Protein 4FU6 (pdb70)

Foldseek 3Di:
DPPVQQFPVSFDFLFWWFFDDPPDARFTKTFHDDDDDCDPDQWTWIATAQVRDIDTHHRVGIGGCPVCCVPRVDDDPPHRRVRRSVCVVPPSPDD

CATH classification: 2.30.30.140

Nearest PDB structures (foldseek):
  4fu6-assembly1_A  TM=1.011E+00  e=2.031E-19  Homo sapiens
  7hh4-assembly3_C  TM=9.723E-01  e=1.895E-14  Homo sapiens
  3qj6-assembly1_A  TM=9.585E-01  e=3.277E-14  Homo sapiens
  7hg0-assembly3_C  TM=9.723E-01  e=7.685E-14  Homo sapiens
  7hh6-assembly3_C  TM=9.713E-01  e=8.167E-14  Homo sapiens

GO terms:
  GO:0005515 protein binding (F, IPI)
  GO:0034399 nuclear periphery (C, IDA)
  GO:0000792 heterochromatin (C, IDA)
  GO:0005634 nucleus (C, IDA)
  GO:0005654 nucleoplasm (C, IDA)
  GO:0003682 chromatin binding (F, IDA)
  GO:0003713 transcription coactivator activity (F, IDA)
  GO:0045944 positive regulation of transcription by RNA polymerase II (P, IDA)
  GO:0140297 DNA-binding transcription factor binding (F, IDA)
  GO:0005654 nucleoplasm (C, TAS)
  GO:0005829 cytosol (C, TAS)
  GO:0000395 mRNA 5'-splice site recognition (P, IDA)
  GO:0003723 RNA binding (F, HDA)

Secondary structure (P-SEA, 3-state):
ccccccccccccccbbbbbbcccccbbbbbbbccccccccccbbbbbbcccccccccccccccccccccccccccccccaaaaaaaaaccccccc

Structure (mmCIF, N/CA/C/O backbone):
data_4FU6
#
_entry.id   4FU6
#
_cell.length_a   45.960
_cell.length_b   45.960
_cell.length_c   156.240
_cell.angle_alpha   90.000
_cell.angle_beta   90.000
_cell.angle_gamma   90.000
#
_symmetry.space_group_name_H-M   'P 43 21 2'
#
loop_
_entity.id
_entity.type
_entity.pdbx_description
1 polymer 'PC4 and SFRS1-interacting protein'
2 non-polymer 'SULFATE ION'
3 non-polymer GLYCEROL
4 non-polymer 'UNKNOWN ATOM OR ION'
5 water water
#
loop_
_atom_site.group_PDB
_atom_site.id
_atom_site.type_symbol
_atom_site.label_atom_id
_atom_site.label_alt_id
_atom_site.label_comp_id
_atom_site.label_asym_id
_atom_site.label_entity_id
_atom_site.label_seq_id
_atom_site.pdbx_PDB_ins_code
_atom_site.Cartn_x
_atom_site.Cartn_y
_atom_site.Cartn_z
_atom_site.occupancy
_atom_site.B_iso_or_equiv
_atom_site.auth_seq_id
_atom_site.auth_comp_id
_atom_site.auth_asym_id
_atom_site.auth_atom_id
_atom_site.pdbx_PDB_model_num
ATOM 1 N N . ASN A 1 13 ? 10.700 15.329 53.626 1.00 40.48 -5 ASN A N 1
ATOM 2 C CA . ASN A 1 13 ? 12.085 15.645 53.140 1.00 41.12 -5 ASN A CA 1
ATOM 3 C C . ASN A 1 13 ? 12.591 16.934 53.723 1.00 44.04 -5 ASN A C 1
ATOM 4 O O . ASN A 1 13 ? 11.823 17.708 54.302 1.00 42.89 -5 ASN A O 1
ATOM 9 N N . LEU A 1 14 ? 13.901 17.151 53.592 1.00 47.40 -4 LEU A N 1
ATOM 10 C CA . LEU A 1 14 ? 14.598 18.250 54.204 1.00 50.38 -4 LEU A CA 1
ATOM 11 C C . LEU A 1 14 ? 13.971 19.620 53.916 1.00 51.34 -4 LEU A C 1
ATOM 12 O O . LEU A 1 14 ? 13.750 19.980 52.764 1.00 51.36 -4 LEU A O 1
ATOM 17 N N . TYR A 1 15 ? 13.695 20.363 54.994 1.00 49.28 -3 TYR A N 1
ATOM 18 C CA . TYR A 1 15 ? 13.114 21.715 54.968 1.00 49.89 -3 TYR A CA 1
ATOM 19 C C . TYR A 1 15 ? 11.634 21.802 54.512 1.00 49.66 -3 TYR A C 1
ATOM 20 O O . TYR A 1 15 ? 10.812 22.388 55.213 1.00 50.39 -3 TYR A O 1
ATOM 29 N N . PHE A 1 16 ? 11.312 21.257 53.334 1.00 49.41 -2 PHE A N 1
ATOM 30 C CA . PHE A 1 16 ? 9.929 21.230 52.809 1.00 50.77 -2 PHE A CA 1
ATOM 31 C C . PHE A 1 16 ? 8.958 20.549 53.772 1.00 48.31 -2 PHE A C 1
ATOM 32 O O . PHE A 1 16 ? 7.972 21.146 54.162 1.00 51.46 -2 PHE A O 1
ATOM 40 N N . GLN A 1 17 ? 9.297 19.337 54.184 1.00 46.47 -1 GLN A N 1
ATOM 41 C CA . GLN A 1 17 ? 8.497 18.506 55.110 1.00 46.47 -1 GLN 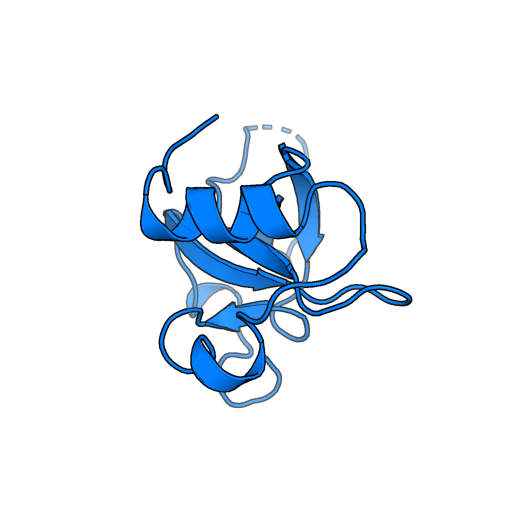A CA 1
ATOM 42 C C . GLN A 1 17 ? 9.443 17.792 56.055 1.00 42.33 -1 GLN A C 1
ATOM 43 O O . GLN A 1 17 ? 9.563 16.572 56.003 1.00 40.58 -1 GLN A O 1
ATOM 49 N N . GLY A 1 18 ? 10.134 18.557 56.880 1.00 42.42 0 GLY A N 1
ATOM 50 C CA . GLY A 1 18 ? 11.281 18.057 57.625 1.00 43.04 0 GLY A CA 1
ATOM 51 C C . GLY A 1 18 ? 11.053 17.784 59.114 1.00 42.45 0 GLY A C 1
ATOM 52 O O . GLY A 1 18 ? 12.024 17.642 59.873 1.00 40.78 0 GLY A O 1
ATOM 53 N N . MET A 1 19 ? 9.782 17.756 59.528 1.00 42.89 1 MET A N 1
ATOM 54 C CA . MET A 1 19 ? 9.396 17.442 60.909 1.00 43.81 1 MET A CA 1
ATOM 55 C C . MET A 1 19 ? 8.476 16.219 60.906 1.00 43.81 1 MET A C 1
ATOM 56 O O . MET A 1 19 ? 7.655 16.041 59.996 1.00 41.13 1 MET A O 1
ATOM 61 N N . THR A 1 20 ? 8.612 15.361 61.902 1.00 41.82 2 THR A N 1
ATOM 62 C CA . THR A 1 20 ? 7.767 14.161 61.927 1.00 42.03 2 THR A CA 1
ATOM 63 C C . THR A 1 20 ? 6.258 14.535 61.974 1.00 42.08 2 THR A C 1
ATOM 64 O O . THR A 1 20 ? 5.441 13.860 61.382 1.00 41.34 2 THR A O 1
ATOM 68 N N . ARG A 1 21 ? 5.908 15.642 62.611 1.00 45.51 3 ARG A N 1
ATOM 69 C CA . ARG A 1 21 ? 4.511 16.045 62.663 1.00 49.41 3 ARG A CA 1
ATOM 70 C C . ARG A 1 21 ? 3.953 16.597 61.316 1.00 51.06 3 ARG A C 1
ATOM 71 O O . ARG A 1 21 ? 2.770 16.930 61.245 1.00 51.49 3 ARG A O 1
ATOM 79 N N . ASP A 1 22 ? 4.792 16.667 60.275 1.00 47.86 4 ASP A N 1
ATOM 80 C CA . ASP A 1 22 ? 4.322 16.977 58.911 1.00 49.52 4 ASP A CA 1
ATOM 81 C C . ASP A 1 22 ? 3.622 15.779 58.290 1.00 50.52 4 ASP A C 1
ATOM 82 O O . ASP A 1 22 ? 3.045 15.902 57.252 1.00 51.62 4 ASP A O 1
ATOM 87 N N . PHE A 1 23 ? 3.728 14.622 58.915 1.00 48.35 5 PHE A N 1
ATOM 88 C CA . PHE A 1 23 ? 3.129 13.392 58.422 1.00 48.06 5 PHE A CA 1
ATOM 89 C C . PHE A 1 23 ? 2.246 12.796 59.492 1.00 50.25 5 PHE A C 1
ATOM 90 O O . PHE A 1 23 ? 2.455 13.036 60.677 1.00 52.01 5 PHE A O 1
ATOM 98 N N . LYS A 1 24 ? 1.223 12.063 59.072 1.00 49.44 6 LYS A N 1
ATOM 99 C CA . LYS A 1 24 ? 0.332 11.410 60.002 1.00 49.09 6 LYS A CA 1
ATOM 100 C C . LYS A 1 24 ? 0.067 9.981 59.526 1.00 44.93 6 LYS A C 1
ATOM 101 O O . LYS A 1 24 ? 0.304 9.641 58.346 1.00 39.24 6 LYS A O 1
ATOM 106 N N . PRO A 1 25 ? -0.357 9.118 60.456 1.00 45.82 7 PRO A N 1
ATOM 107 C CA . PRO A 1 25 ? -0.635 7.775 60.043 1.00 45.64 7 PRO A CA 1
ATOM 108 C C . PRO A 1 25 ? -1.622 7.769 58.859 1.00 47.16 7 PRO A C 1
ATOM 109 O O . PRO A 1 25 ? -2.557 8.566 58.799 1.00 50.10 7 PRO A O 1
ATOM 113 N N . GLY A 1 26 ? -1.357 6.914 57.897 1.00 45.18 8 GLY A N 1
ATOM 114 C CA . GLY A 1 26 ? -2.172 6.827 56.706 1.00 46.60 8 GLY A CA 1
ATOM 115 C C . GLY A 1 26 ? -1.595 7.585 55.542 1.00 44.79 8 GLY A C 1
ATOM 116 O O . GLY A 1 26 ? -1.894 7.237 54.420 1.00 45.05 8 GLY A O 1
ATOM 117 N N . ASP A 1 27 ? -0.749 8.602 55.787 1.00 43.61 9 ASP A N 1
ATOM 118 C CA . ASP A 1 27 ? -0.179 9.397 54.665 1.00 40.46 9 ASP A CA 1
ATOM 119 C C . ASP A 1 27 ? 0.599 8.481 53.734 1.00 38.04 9 ASP A C 1
ATOM 120 O O . ASP A 1 27 ? 1.350 7.596 54.180 1.00 39.29 9 ASP A O 1
ATOM 125 N N . LEU A 1 28 ? 0.389 8.671 52.444 1.00 36.48 10 LEU A N 1
ATOM 126 C CA . LEU A 1 28 ? 1.094 7.933 51.428 1.00 32.94 10 LEU A CA 1
ATOM 127 C C . LEU A 1 28 ? 2.345 8.716 51.014 1.00 32.59 10 LEU A C 1
ATOM 128 O O . LEU A 1 28 ? 2.315 9.932 50.819 1.00 33.51 10 LEU A O 1
ATOM 133 N N . ILE A 1 29 ? 3.435 7.999 50.812 1.00 33.15 11 ILE A N 1
ATOM 134 C CA . ILE A 1 29 ? 4.730 8.630 50.576 1.00 33.76 11 ILE A CA 1
ATOM 135 C C . ILE A 1 29 ? 5.578 7.797 49.628 1.00 30.57 11 ILE A C 1
ATOM 136 O O . ILE A 1 29 ? 5.212 6.657 49.249 1.00 31.59 11 ILE A O 1
ATOM 141 N N . PHE A 1 30 ? 6.726 8.384 49.268 1.00 31.86 12 PHE A N 1
ATOM 142 C CA . PHE A 1 30 ? 7.881 7.649 48.790 1.00 31.57 12 PHE A CA 1
ATOM 143 C C . PHE A 1 30 ? 8.924 7.735 49.908 1.00 34.10 12 PHE A C 1
ATOM 144 O O . PHE A 1 30 ? 9.153 8.823 50.455 1.00 32.24 12 PHE A O 1
ATOM 152 N N . ALA A 1 31 ? 9.472 6.576 50.280 1.00 32.18 13 ALA A N 1
ATOM 153 C CA . ALA A 1 31 ? 10.523 6.453 51.281 1.00 34.16 13 ALA A CA 1
ATOM 154 C C . ALA A 1 31 ? 11.844 6.076 50.606 1.00 33.83 13 ALA A C 1
ATOM 155 O O . ALA A 1 31 ? 11.909 5.145 49.784 1.00 36.34 13 ALA A O 1
ATOM 157 N N . LYS A 1 32 ? 12.894 6.786 50.970 1.00 34.87 14 LYS A N 1
ATOM 158 C CA . LYS A 1 32 ? 14.203 6.635 50.365 1.00 36.78 14 LYS A CA 1
ATO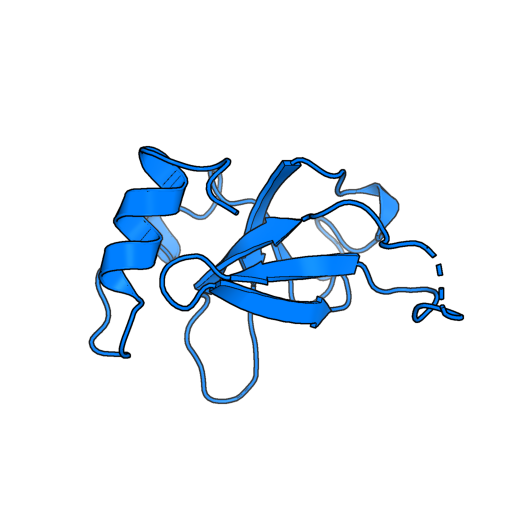M 159 C C . LYS A 1 32 ? 15.191 5.978 51.329 1.00 39.13 14 LYS A C 1
ATOM 160 O O . LYS A 1 32 ? 15.370 6.440 52.469 1.00 37.35 14 LYS A O 1
ATOM 166 N N . MET A 1 33 ? 15.838 4.924 50.860 1.00 38.64 15 MET A N 1
ATOM 167 C CA . MET A 1 33 ? 16.919 4.301 51.606 1.00 45.05 15 MET A CA 1
ATOM 168 C C . MET A 1 33 ? 18.083 4.108 50.684 1.00 44.09 15 MET A C 1
ATOM 169 O O . MET A 1 33 ? 17.910 4.026 49.460 1.00 40.79 15 MET A O 1
ATOM 174 N N . LYS A 1 34 ? 19.268 4.070 51.272 1.00 46.68 16 LYS A N 1
ATOM 175 C CA . LYS A 1 34 ? 20.516 3.982 50.523 1.00 50.31 16 LYS A CA 1
ATOM 176 C C . LYS A 1 34 ? 20.556 2.714 49.683 1.00 50.82 16 LYS A C 1
ATOM 177 O O . LYS A 1 34 ? 20.202 1.641 50.152 1.00 48.09 16 LYS A O 1
ATOM 180 N N . GLY A 1 35 ? 20.982 2.853 48.430 1.00 52.21 17 GLY A N 1
ATOM 181 C CA . GLY A 1 35 ? 21.083 1.721 47.520 1.00 51.93 17 GLY A CA 1
ATOM 182 C C . GLY A 1 35 ? 19.776 1.424 46.817 1.00 47.31 17 GLY A C 1
ATOM 183 O O . GLY A 1 35 ? 19.740 0.575 45.985 1.00 47.86 17 GLY A O 1
ATOM 184 N N . TYR A 1 36 ? 18.700 2.116 47.163 1.00 44.58 18 TYR A N 1
ATOM 185 C CA . TYR A 1 36 ? 17.362 1.751 46.666 1.00 42.32 18 TYR A CA 1
ATOM 186 C C . TYR A 1 36 ? 16.652 2.938 46.074 1.00 40.02 18 TYR A C 1
ATOM 187 O O . TYR A 1 36 ? 16.876 4.051 46.499 1.00 39.71 18 TYR A O 1
ATOM 196 N N . PRO A 1 37 ? 15.754 2.702 45.111 1.00 39.72 19 PRO A N 1
ATOM 197 C CA . PRO A 1 37 ? 14.918 3.783 44.592 1.00 39.46 19 PRO A CA 1
ATOM 198 C C . PRO A 1 37 ? 13.860 4.266 45.609 1.00 37.64 19 PRO A C 1
ATOM 199 O O . PRO A 1 37 ? 13.493 3.542 46.547 1.00 34.85 19 PRO A O 1
ATOM 203 N N . HIS A 1 38 ? 13.445 5.516 45.452 1.00 37.10 20 HIS A N 1
ATOM 204 C CA . HIS A 1 38 ? 12.331 6.068 46.206 1.00 34.38 20 HIS A CA 1
ATOM 205 C C . HIS A 1 38 ? 11.187 5.117 46.057 1.00 32.58 20 HIS A C 1
ATOM 206 O O . HIS A 1 38 ? 10.794 4.789 44.939 1.00 35.03 20 HIS A O 1
ATOM 213 N N . TRP A 1 39 ? 10.702 4.598 47.186 1.00 30.85 21 TRP A N 1
ATOM 214 C CA . TRP A 1 39 ? 9.828 3.422 47.216 1.00 29.07 21 TRP A CA 1
ATOM 215 C C . TRP A 1 39 ? 8.469 3.785 47.741 1.00 31.91 21 TRP A C 1
ATOM 216 O O . TRP A 1 39 ? 8.349 4.489 48.787 1.00 30.36 21 TRP A O 1
ATOM 227 N N . PRO A 1 40 ? 7.412 3.343 47.031 1.00 29.52 22 PRO A N 1
ATOM 228 C CA . PRO A 1 40 ? 6.055 3.620 47.504 1.00 29.42 22 PRO A CA 1
ATOM 229 C C . PRO A 1 40 ? 5.772 3.067 48.901 1.00 29.40 22 PRO A C 1
ATOM 230 O O . PRO A 1 40 ? 5.985 1.861 49.201 1.00 29.74 22 PRO A O 1
ATOM 234 N N . ALA A 1 41 ? 5.287 3.942 49.772 1.00 31.99 23 ALA A N 1
ATOM 235 C CA . ALA A 1 41 ? 5.139 3.565 51.152 1.00 31.31 23 ALA A CA 1
ATOM 236 C C . ALA A 1 41 ? 4.046 4.339 51.852 1.00 32.47 23 ALA A C 1
ATOM 237 O O . ALA A 1 41 ? 3.419 5.227 51.248 1.00 32.23 23 ALA A O 1
ATOM 239 N N . ARG A 1 42 ? 3.799 3.976 53.120 1.00 32.21 24 ARG A N 1
ATOM 240 C CA . ARG A 1 42 ? 2.875 4.699 53.966 1.00 34.27 24 ARG A CA 1
ATOM 241 C C . ARG A 1 42 ? 3.438 4.898 55.387 1.00 34.31 24 ARG A C 1
ATOM 242 O O . ARG A 1 42 ? 4.260 4.098 55.875 1.00 33.12 24 ARG A O 1
ATOM 250 N N . VAL A 1 43 ? 3.002 5.970 56.028 1.00 34.51 25 VAL A N 1
ATOM 251 C CA . VAL A 1 43 ? 3.225 6.151 57.453 1.00 37.28 25 VAL A CA 1
ATOM 252 C C . VAL A 1 43 ? 2.189 5.334 58.234 1.00 39.93 25 VAL A C 1
ATOM 253 O O . VAL A 1 43 ? 0.983 5.438 57.980 1.00 40.79 25 VAL A O 1
ATOM 257 N N . ASP A 1 44 ? 2.670 4.525 59.171 1.00 42.35 26 ASP A N 1
ATOM 258 C CA . ASP A 1 44 ? 1.826 3.707 60.033 1.00 44.83 26 ASP A CA 1
ATOM 259 C C . ASP A 1 44 ? 1.701 4.346 61.425 1.00 47.33 26 ASP A C 1
ATOM 260 O O . ASP A 1 44 ? 2.441 5.267 61.756 1.00 43.86 26 ASP A O 1
ATOM 265 N N . GLU A 1 45 ? 0.789 3.828 62.233 1.00 52.17 27 GLU A N 1
ATOM 266 C CA . GLU A 1 45 ? 0.697 4.184 63.665 1.00 58.97 27 GLU A CA 1
ATOM 267 C C . GLU A 1 45 ? 1.909 3.601 64.437 1.00 61.31 27 GLU A C 1
ATOM 268 O O . GLU A 1 45 ? 2.459 2.576 64.032 1.00 61.42 27 GLU A O 1
ATOM 272 N N . VAL A 1 46 ? 2.328 4.249 65.532 1.00 66.33 28 VAL A N 1
ATOM 273 C CA . VAL A 1 46 ? 3.395 3.705 66.416 1.00 71.07 28 VAL A CA 1
ATOM 274 C C . VAL A 1 46 ? 2.838 2.471 67.120 1.00 78.97 28 VAL A C 1
ATOM 275 O O . VAL A 1 46 ? 1.746 2.537 67.682 1.00 84.31 28 VAL A O 1
ATOM 277 N N . PRO A 1 47 ? 3.577 1.336 67.095 1.00 88.11 29 PRO A N 1
ATOM 278 C CA . PRO A 1 47 ? 3.049 -0.006 67.530 1.00 94.50 29 PRO A CA 1
ATOM 279 C C . PRO A 1 47 ? 2.648 -0.295 69.027 1.00 98.29 29 PRO A C 1
ATOM 280 O O . PRO A 1 47 ? 1.667 -1.008 69.240 1.00 107.07 29 PRO A O 1
ATOM 284 N N . ASP A 1 48 ? 3.379 0.211 70.027 1.00 100.16 30 ASP A N 1
ATOM 285 C CA . ASP A 1 48 ? 3.105 -0.133 71.451 1.00 100.51 30 ASP A CA 1
ATOM 286 N N . VAL A 1 51 ? 8.925 -1.116 74.099 1.00 102.28 33 VAL A N 1
ATOM 287 C CA . VAL A 1 51 ? 9.102 -0.524 72.772 1.00 98.50 33 VAL A CA 1
ATOM 288 C C . VAL A 1 51 ? 10.245 0.515 72.728 1.00 96.55 33 VAL A C 1
ATOM 289 O O . VAL A 1 51 ? 11.351 0.192 72.288 1.00 102.03 33 VAL A O 1
ATOM 291 N N . LYS A 1 52 ? 9.979 1.741 73.194 1.00 91.19 34 LYS A N 1
ATOM 292 C CA . LYS A 1 52 ? 10.885 2.909 73.013 1.00 84.64 34 LYS A CA 1
ATOM 293 C C . LYS A 1 52 ? 11.220 3.174 71.519 1.00 78.41 34 LYS A C 1
ATOM 294 O O . LYS A 1 52 ? 12.393 3.131 71.106 1.00 73.63 34 LYS A O 1
ATOM 296 N N . PRO A 1 53 ? 10.189 3.470 70.702 1.00 74.57 35 PRO A N 1
ATOM 297 C CA . PRO A 1 53 ? 10.453 3.793 69.297 1.00 72.93 35 PRO A CA 1
ATOM 298 C C . PRO A 1 53 ? 11.423 4.983 69.194 1.00 72.54 35 PRO A C 1
ATOM 299 O O . PRO A 1 53 ? 11.480 5.777 70.110 1.00 74.20 35 PRO A O 1
ATOM 303 N N . PRO A 1 54 ? 12.196 5.085 68.098 1.00 71.26 36 PRO A N 1
ATOM 304 C CA . PRO A 1 54 ? 13.104 6.234 67.978 1.00 68.82 36 PRO A CA 1
ATOM 305 C C . PRO A 1 54 ? 12.317 7.510 67.968 1.00 66.47 36 PRO A C 1
ATOM 306 O O . PRO A 1 54 ? 11.236 7.567 67.421 1.00 65.32 36 PRO A O 1
ATOM 310 N N . THR A 1 55 ? 12.872 8.536 68.583 1.00 73.45 37 THR A N 1
ATOM 311 C CA . THR A 1 55 ? 12.108 9.737 68.897 1.00 71.06 37 THR A CA 1
ATOM 312 C C . THR A 1 55 ? 11.792 10.618 67.653 1.00 65.68 37 THR A C 1
ATOM 313 O O . THR A 1 55 ? 10.674 11.117 67.509 1.00 69.38 37 THR A O 1
ATOM 317 N N . ASN A 1 56 ? 12.747 10.784 66.747 1.00 56.22 38 ASN A N 1
ATOM 318 C CA . ASN A 1 56 ? 12.548 11.697 65.619 1.00 54.41 38 ASN A CA 1
ATOM 319 C C . ASN A 1 56 ? 12.348 10.939 64.289 1.00 50.79 38 ASN A C 1
ATOM 320 O O . ASN A 1 56 ? 12.802 11.381 63.223 1.00 49.53 38 ASN A O 1
ATOM 325 N N . LYS A 1 57 ? 11.677 9.782 64.373 1.00 46.44 39 LYS A N 1
ATOM 326 C CA . LYS A 1 57 ? 11.415 8.911 63.214 1.00 45.44 39 LYS A CA 1
ATOM 327 C C . LYS A 1 57 ? 9.970 8.476 63.155 1.00 42.28 39 LYS A C 1
ATOM 328 O O . LYS A 1 57 ? 9.277 8.501 64.153 1.00 43.82 39 LYS A O 1
ATOM 334 N N . LEU A 1 58 ? 9.521 8.100 61.972 1.00 39.66 40 LEU A N 1
ATOM 335 C CA . LEU A 1 58 ? 8.168 7.621 61.761 1.00 39.35 40 LEU A CA 1
ATOM 336 C C . LEU A 1 58 ? 8.197 6.144 61.427 1.00 38.34 40 LEU A C 1
ATOM 337 O O . LEU A 1 58 ? 9.142 5.697 60.766 1.00 35.49 40 LEU A O 1
ATOM 342 N N . PRO A 1 59 ? 7.152 5.382 61.846 1.00 39.91 41 PRO A N 1
ATOM 343 C CA . PRO A 1 59 ? 7.035 3.982 61.414 1.00 39.89 41 PRO A CA 1
ATOM 344 C C . PRO A 1 59 ? 6.549 3.916 59.970 1.00 36.53 41 PRO A C 1
ATOM 345 O O . PRO A 1 59 ? 5.528 4.464 59.648 1.00 40.63 41 PRO A O 1
ATOM 349 N N . ILE A 1 60 ? 7.312 3.257 59.119 1.00 36.49 42 ILE A N 1
ATOM 350 C CA . ILE A 1 60 ? 7.069 3.215 57.681 1.00 34.70 42 ILE A CA 1
ATOM 351 C C . ILE A 1 60 ? 6.788 1.779 57.240 1.00 34.77 42 ILE A C 1
ATOM 352 O O . ILE A 1 60 ? 7.463 0.856 57.681 1.00 37.28 42 ILE A O 1
ATOM 357 N N . PHE A 1 61 ? 5.756 1.617 56.392 1.00 34.96 43 PHE A N 1
ATOM 358 C CA . PHE A 1 61 ? 5.413 0.372 55.741 1.00 35.09 43 PHE A CA 1
ATOM 359 C C . PHE A 1 61 ? 5.638 0.551 54.232 1.00 33.22 43 PHE A C 1
ATOM 360 O O . PHE A 1 61 ? 5.159 1.545 53.606 1.00 32.50 43 PHE A O 1
ATOM 368 N N . PHE A 1 62 ? 6.385 -0.385 53.650 1.00 33.80 44 PHE A N 1
ATOM 369 C CA . PHE A 1 62 ? 6.740 -0.321 52.226 1.00 30.88 44 PHE A CA 1
ATOM 370 C C . PHE A 1 62 ? 5.782 -1.174 51.414 1.00 30.71 44 PHE A C 1
ATOM 371 O O . PHE A 1 62 ? 5.589 -2.347 51.686 1.00 31.92 44 PHE A O 1
ATOM 379 N N . PHE A 1 63 ? 5.131 -0.566 50.439 1.00 30.29 45 PHE A N 1
ATOM 380 C CA . PHE A 1 63 ? 4.224 -1.309 49.589 1.00 31.21 45 PHE A CA 1
ATOM 381 C C . PHE A 1 63 ? 4.998 -2.313 48.720 1.00 32.94 45 PHE A C 1
ATOM 382 O O . PHE A 1 63 ? 6.214 -2.173 48.516 1.00 33.86 45 PHE A O 1
ATOM 390 N N . GLY A 1 64 ? 4.302 -3.356 48.273 1.00 35.38 46 GLY A N 1
ATOM 391 C CA . GLY A 1 64 ? 4.909 -4.396 47.444 1.00 36.12 46 GLY A CA 1
ATOM 392 C C . GLY A 1 64 ? 5.682 -5.416 48.269 1.00 39.56 46 GLY A C 1
ATOM 393 O O . GLY A 1 64 ? 5.351 -6.555 48.252 1.00 41.26 46 GLY A O 1
ATOM 394 N N . THR A 1 65 ? 6.725 -5.005 49.010 1.00 40.32 47 THR A N 1
ATOM 395 C CA . THR A 1 65 ? 7.466 -5.975 49.846 1.00 40.12 47 THR A CA 1
ATOM 396 C C . THR A 1 65 ? 6.778 -6.211 51.223 1.00 42.41 47 THR A C 1
ATOM 397 O O . THR A 1 65 ? 6.959 -7.264 51.862 1.00 39.97 47 THR A O 1
ATOM 401 N N . HIS A 1 66 ? 6.058 -5.187 51.685 1.00 40.26 48 HIS A N 1
ATOM 402 C CA . HIS A 1 66 ? 5.403 -5.170 52.998 1.00 42.88 48 HIS A CA 1
ATOM 403 C C . HIS A 1 66 ? 6.387 -5.155 54.128 1.00 42.01 48 HIS A C 1
ATOM 404 O O . HIS A 1 66 ? 6.060 -5.520 55.251 1.00 43.34 48 HIS A O 1
ATOM 411 N N . GLU A 1 67 ? 7.607 -4.744 53.837 1.00 40.45 49 GLU A N 1
ATOM 412 C CA . GLU A 1 67 ? 8.633 -4.548 54.859 1.00 42.71 49 GLU A CA 1
ATOM 413 C C . GLU A 1 67 ? 8.363 -3.241 55.634 1.00 38.51 49 GLU A C 1
ATOM 414 O O . GLU A 1 67 ? 7.502 -2.423 55.241 1.00 35.80 49 GLU A O 1
ATOM 420 N N . THR A 1 68 ? 9.080 -3.076 56.748 1.00 39.68 50 THR A N 1
ATOM 421 C CA . THR A 1 68 ? 8.927 -1.916 57.617 1.00 37.55 50 THR A CA 1
ATOM 422 C C . THR A 1 68 ? 10.255 -1.356 58.086 1.00 40.76 50 THR A C 1
ATOM 423 O O . THR A 1 68 ? 11.243 -2.063 58.148 1.00 43.26 50 THR A O 1
ATOM 427 N N . ALA A 1 69 ? 10.243 -0.069 58.443 1.00 40.15 51 ALA A N 1
ATOM 428 C CA . ALA A 1 69 ? 11.407 0.624 58.966 1.00 42.11 51 ALA A CA 1
ATOM 429 C C . ALA A 1 69 ? 10.953 1.835 59.785 1.00 41.15 51 ALA A C 1
ATOM 430 O O . ALA A 1 69 ? 9.775 2.196 59.802 1.00 39.96 51 ALA A O 1
ATOM 432 N N . PHE A 1 70 ? 11.894 2.405 60.522 1.00 43.37 52 PHE A N 1
ATOM 433 C CA . PHE A 1 70 ? 11.767 3.727 61.132 1.00 39.86 52 PHE A CA 1
ATOM 434 C C . PHE A 1 70 ? 12.625 4.670 60.285 1.00 39.64 52 PHE A C 1
ATOM 435 O O . PHE A 1 70 ? 13.815 4.432 60.101 1.00 43.59 52 PHE A O 1
ATOM 443 N N . LEU A 1 71 ? 12.030 5.719 59.764 1.00 37.13 53 LEU A N 1
ATOM 444 C CA . LEU A 1 71 ? 12.753 6.661 58.911 1.00 37.99 53 LEU A CA 1
ATOM 445 C C . LEU A 1 71 ? 12.508 8.067 59.394 1.00 36.31 53 LEU A C 1
ATOM 446 O O . LEU A 1 71 ? 11.411 8.393 59.851 1.00 36.17 53 LEU A O 1
ATOM 451 N N . GLY A 1 72 ? 13.517 8.909 59.255 1.00 36.55 54 GLY A N 1
ATOM 452 C CA . GLY A 1 72 ? 13.384 10.331 59.591 1.00 36.95 54 GLY A CA 1
ATOM 453 C C . GLY A 1 72 ? 12.702 11.055 58.429 1.00 36.67 54 GLY A C 1
ATOM 454 O O . GLY A 1 72 ? 1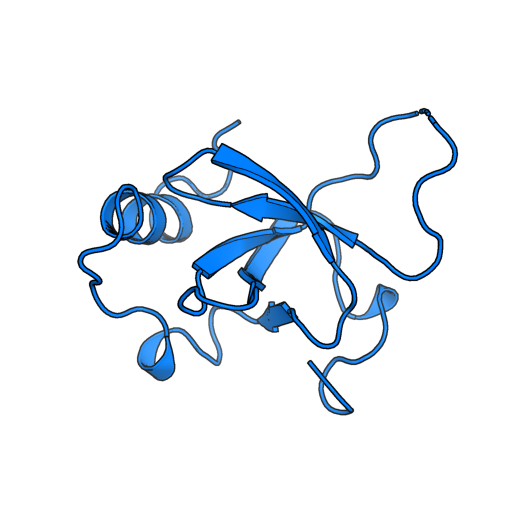2.640 10.532 57.290 1.00 36.15 54 GLY A O 1
ATOM 455 N N . PRO A 1 73 ? 12.179 12.257 58.686 1.00 38.13 55 PRO A N 1
ATOM 456 C CA . PRO A 1 73 ? 11.579 13.077 57.643 1.00 38.04 55 PRO A CA 1
ATOM 457 C C . PRO A 1 73 ? 12.475 13.332 56.415 1.00 40.18 55 PRO A C 1
ATOM 458 O O . PRO A 1 73 ? 11.956 13.525 55.315 1.00 38.20 55 PRO A O 1
ATOM 462 N N . LYS A 1 74 ? 13.797 13.340 56.574 1.00 40.43 56 LYS A N 1
ATOM 463 C CA . LYS A 1 74 ? 14.673 13.593 55.426 1.00 42.12 56 LYS A CA 1
ATOM 464 C C . LYS A 1 74 ? 14.533 12.558 54.317 1.00 42.20 56 LYS A C 1
ATOM 465 O O . LYS A 1 74 ? 14.816 12.858 53.179 1.00 41.58 56 LYS A O 1
ATOM 471 N N . ASP A 1 75 ? 14.093 11.357 54.664 1.00 39.23 57 ASP A N 1
ATOM 472 C CA . ASP A 1 75 ? 13.953 10.266 53.707 1.00 38.30 57 ASP A CA 1
ATOM 473 C C . ASP A 1 75 ? 12.536 10.034 53.263 1.00 36.78 57 ASP A C 1
ATOM 474 O O . ASP A 1 75 ? 12.239 8.994 52.671 1.00 37.05 57 ASP A O 1
ATOM 479 N N . ILE A 1 76 ? 11.638 10.968 53.560 1.00 36.12 58 ILE A N 1
ATOM 480 C CA . ILE A 1 76 ? 10.214 10.761 53.295 1.00 36.41 58 ILE A CA 1
ATOM 481 C C . ILE A 1 76 ? 9.700 11.858 52.392 1.00 37.73 58 ILE A C 1
ATOM 482 O O . ILE A 1 76 ? 9.894 13.049 52.690 1.00 37.20 58 ILE A O 1
ATOM 487 N N . PHE A 1 77 ? 9.007 11.468 51.325 1.00 36.43 59 PHE A N 1
ATOM 488 C CA . PHE A 1 77 ? 8.488 12.419 50.354 1.00 37.82 59 PHE A CA 1
ATOM 489 C C . PHE A 1 77 ? 6.970 12.171 50.184 1.00 36.76 59 PHE A C 1
ATOM 490 O O . PHE A 1 77 ? 6.563 11.019 50.028 1.00 38.90 59 PHE A O 1
ATOM 498 N N . PRO A 1 78 ? 6.128 13.241 50.175 1.00 40.16 60 PRO A N 1
ATOM 499 C CA . PRO A 1 78 ? 4.695 13.029 49.875 1.00 41.98 60 PRO A CA 1
ATOM 500 C C . PRO A 1 78 ? 4.468 12.367 48.513 1.00 41.14 60 PRO A C 1
ATOM 501 O O . PRO A 1 78 ? 5.180 12.633 47.534 1.00 42.29 60 PRO A O 1
ATOM 505 N N . TYR A 1 79 ? 3.515 11.451 48.471 1.00 42.96 61 TYR A N 1
ATOM 506 C CA . TYR A 1 79 ? 3.281 10.653 47.278 1.00 42.16 61 TYR A CA 1
ATOM 507 C C . TYR A 1 79 ? 2.759 11.461 46.087 1.00 45.43 61 TYR A C 1
ATOM 508 O O . TYR A 1 79 ? 3.351 11.394 45.014 1.00 43.00 61 TYR A O 1
ATOM 517 N N . SER A 1 80 ? 1.651 12.181 46.260 1.00 49.3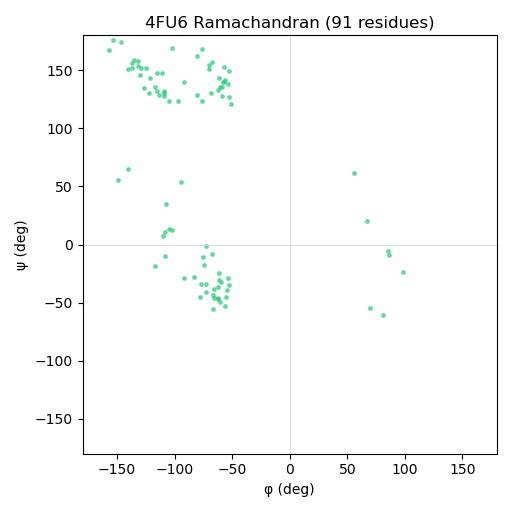3 62 SER A N 1
ATOM 518 C CA . SER A 1 80 ? 0.949 12.832 45.105 1.00 57.66 62 SER A CA 1
ATOM 519 C C . SER A 1 80 ? 1.807 13.842 44.362 1.00 57.48 62 SER A C 1
ATOM 520 O O . SER A 1 80 ? 1.924 13.803 43.145 1.00 56.49 62 SER A O 1
ATOM 523 N N . GLU A 1 81 ? 2.419 14.730 45.126 1.00 57.90 63 GLU A N 1
ATOM 524 C CA . GLU A 1 81 ? 3.360 15.704 44.594 1.00 61.67 63 GLU A CA 1
ATOM 525 C C . GLU A 1 81 ? 4.460 15.023 43.755 1.00 56.27 63 GLU A C 1
ATOM 526 O O . GLU A 1 81 ? 4.912 15.570 42.759 1.00 53.70 63 GLU A O 1
ATOM 532 N N . ASN A 1 82 ? 4.8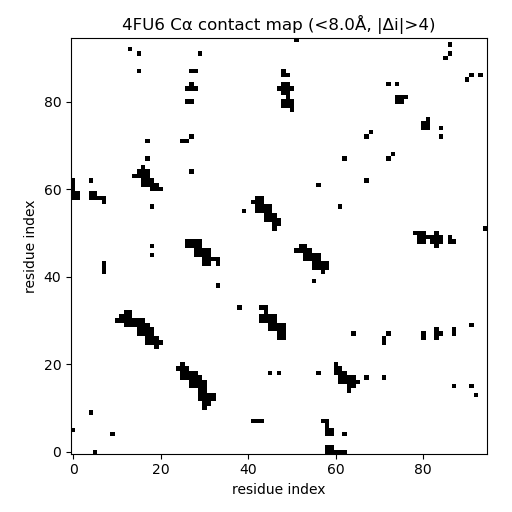77 13.820 44.155 1.00 49.27 64 ASN A N 1
ATOM 533 C CA . ASN A 1 82 ? 6.048 13.161 43.542 1.00 48.91 64 ASN A CA 1
ATOM 534 C C . ASN A 1 82 ? 5.735 11.935 42.674 1.00 48.27 64 ASN A C 1
ATOM 535 O O . ASN A 1 82 ? 6.653 11.264 42.232 1.00 50.13 64 ASN A O 1
ATOM 540 N N . LYS A 1 83 ? 4.448 11.673 42.438 1.00 48.59 65 LYS A N 1
ATOM 541 C CA . LYS A 1 83 ? 3.974 10.493 41.710 1.00 50.26 65 LYS A CA 1
ATOM 542 C C . LYS A 1 83 ? 4.646 10.424 40.326 1.00 53.08 65 LYS A C 1
ATOM 543 O O . LYS A 1 83 ? 5.110 9.363 39.922 1.00 47.31 65 LYS A O 1
ATOM 547 N N . GLU A 1 84 ? 4.706 11.558 39.621 1.00 54.46 66 GLU A N 1
ATOM 548 C CA . GLU A 1 84 ? 5.247 11.609 38.252 1.00 58.95 66 GLU A CA 1
ATOM 549 C C . GLU A 1 84 ? 6.775 11.447 38.255 1.00 56.95 66 GLU A C 1
ATOM 550 O O . GLU A 1 84 ? 7.348 10.864 37.351 1.00 64.59 66 GLU A O 1
ATOM 554 N N . LYS A 1 85 ? 7.439 11.961 39.268 1.00 54.16 67 LYS A N 1
ATOM 555 C CA . LYS A 1 85 ? 8.883 11.826 39.341 1.00 55.09 67 LYS A CA 1
ATOM 556 C C . LYS A 1 85 ? 9.321 10.413 39.831 1.00 50.26 67 LYS A C 1
ATOM 557 O O . LYS A 1 85 ? 10.199 9.808 39.226 1.00 48.78 67 LYS A O 1
ATOM 563 N N . TYR A 1 86 ? 8.697 9.874 40.886 1.00 44.20 68 TYR A N 1
ATOM 564 C CA . TYR A 1 86 ? 9.180 8.610 41.483 1.00 42.11 68 TYR A CA 1
ATOM 565 C C . TYR A 1 86 ? 8.298 7.395 41.226 1.00 42.10 68 TYR A C 1
ATOM 566 O O . TYR A 1 86 ? 8.706 6.263 41.518 1.00 40.77 68 TYR A O 1
ATOM 575 N N . GLY A 1 87 ? 7.101 7.611 40.689 1.00 43.13 69 GLY A N 1
ATOM 576 C CA . GLY A 1 87 ? 6.143 6.533 40.537 1.00 44.77 69 GLY A CA 1
ATOM 577 C C . GLY A 1 87 ? 6.229 5.911 39.155 1.00 46.63 69 GLY A C 1
ATOM 578 O O . GLY A 1 87 ? 5.239 5.870 38.445 1.00 52.76 69 GLY A O 1
ATOM 579 N N . LYS A 1 88 ? 7.428 5.483 38.768 1.00 46.06 70 LYS A N 1
ATOM 580 C CA . LYS A 1 88 ? 7.666 4.841 37.481 1.00 47.13 70 LYS A CA 1
ATOM 581 C C . LYS A 1 88 ? 8.094 3.413 37.755 1.00 42.16 70 LYS A C 1
ATOM 582 O O . LYS A 1 88 ? 8.744 3.147 38.760 1.00 39.95 70 LYS A O 1
ATOM 585 N N . PRO A 1 89 ? 7.744 2.475 36.859 1.00 40.82 71 PRO A N 1
ATOM 586 C CA . PRO A 1 89 ? 8.175 1.096 37.084 1.00 39.74 71 PRO A CA 1
ATOM 587 C C . PRO A 1 89 ? 9.681 0.945 37.317 1.00 40.28 71 PRO A C 1
ATOM 588 O O . PRO A 1 89 ? 10.460 1.687 36.769 1.00 41.50 71 PRO A O 1
ATOM 592 N N . ASN A 1 90 ? 10.049 -0.048 38.110 1.00 39.59 72 ASN A N 1
ATOM 593 C CA . ASN A 1 90 ? 11.440 -0.323 38.452 1.00 42.58 72 ASN A CA 1
ATOM 594 C C . ASN A 1 90 ? 11.618 -1.821 38.467 1.00 43.19 72 ASN A C 1
ATOM 595 O O . ASN A 1 90 ? 10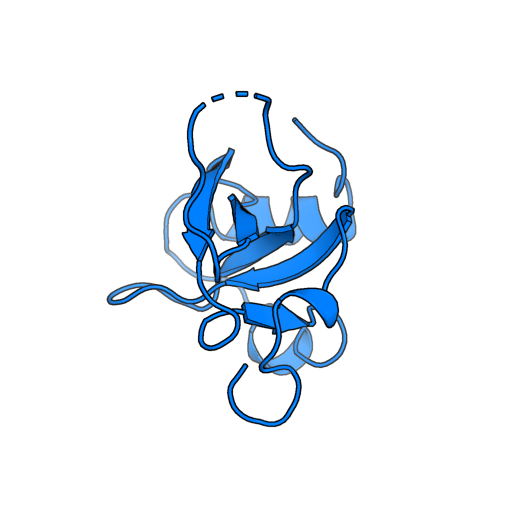.663 -2.530 38.762 1.00 41.93 72 ASN A O 1
ATOM 600 N N . LYS A 1 91 ? 12.824 -2.300 38.174 1.00 45.80 73 LYS A N 1
ATOM 601 C CA . LYS A 1 91 ? 13.112 -3.733 38.165 1.00 47.59 73 LYS A CA 1
ATOM 602 C C . LYS A 1 91 ? 13.211 -4.347 39.573 1.00 45.03 73 LYS A C 1
ATOM 603 O O . LYS A 1 91 ? 13.144 -5.564 39.709 1.00 44.82 73 LYS A O 1
ATOM 606 N N . ARG A 1 92 ? 13.387 -3.536 40.614 1.00 45.69 74 ARG A N 1
ATOM 607 C CA . ARG A 1 92 ? 13.550 -4.094 41.978 1.00 47.54 74 ARG A CA 1
ATOM 608 C C . ARG A 1 92 ? 12.358 -4.955 42.337 1.00 43.85 74 ARG A C 1
ATOM 609 O O . ARG A 1 92 ? 11.212 -4.586 42.062 1.00 38.64 74 ARG A O 1
ATOM 617 N N . LYS A 1 93 ? 12.623 -6.078 42.990 1.00 44.58 75 LYS A N 1
ATOM 618 C CA . LYS A 1 93 ? 11.557 -7.008 43.328 1.00 44.99 75 LYS A CA 1
ATOM 619 C C . LYS A 1 93 ? 10.548 -6.346 44.254 1.00 40.88 75 LYS A C 1
ATOM 620 O O . LYS A 1 93 ? 10.930 -5.639 45.220 1.00 38.69 75 LYS A O 1
ATOM 623 N N . GLY A 1 94 ? 9.267 -6.519 43.910 1.00 36.34 76 GLY A N 1
ATOM 624 C CA . GLY A 1 94 ? 8.152 -5.996 44.686 1.00 36.01 76 GLY A CA 1
ATOM 625 C C . GLY A 1 94 ? 7.783 -4.561 44.334 1.00 35.51 76 GLY A C 1
ATOM 626 O O . GLY A 1 94 ? 6.760 -4.055 44.775 1.00 34.19 76 GLY A O 1
ATOM 627 N N . PHE A 1 95 ? 8.596 -3.892 43.531 1.00 35.31 77 PHE A N 1
ATOM 628 C CA . PHE A 1 95 ? 8.396 -2.450 43.321 1.00 33.05 77 PHE A CA 1
ATOM 629 C C . PHE A 1 95 ? 7.090 -2.152 42.570 1.00 32.30 77 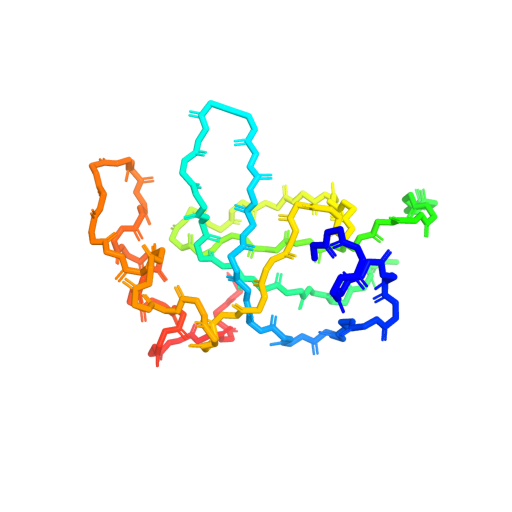PHE A C 1
ATOM 630 O O . PHE A 1 95 ? 6.321 -1.216 42.924 1.00 31.92 77 PHE A O 1
ATOM 638 N N . ASN A 1 96 ? 6.826 -2.920 41.540 1.00 31.07 78 ASN A N 1
ATOM 639 C CA . ASN A 1 96 ? 5.702 -2.613 40.649 1.00 31.71 78 ASN A CA 1
ATOM 640 C C . ASN A 1 96 ? 4.385 -3.005 41.283 1.00 32.57 78 ASN A C 1
ATOM 641 O O . ASN A 1 96 ? 3.392 -2.310 41.126 1.00 31.61 78 ASN A O 1
ATOM 646 N N . GLU A 1 97 ? 4.398 -4.076 42.056 1.00 31.37 79 GLU A N 1
ATOM 647 C CA . GLU A 1 97 ? 3.271 -4.413 42.889 1.00 34.25 79 GLU A CA 1
ATOM 648 C C . GLU A 1 97 ? 3.011 -3.329 43.906 1.00 33.69 79 GLU A C 1
ATOM 649 O O . GLU A 1 97 ? 1.863 -3.049 4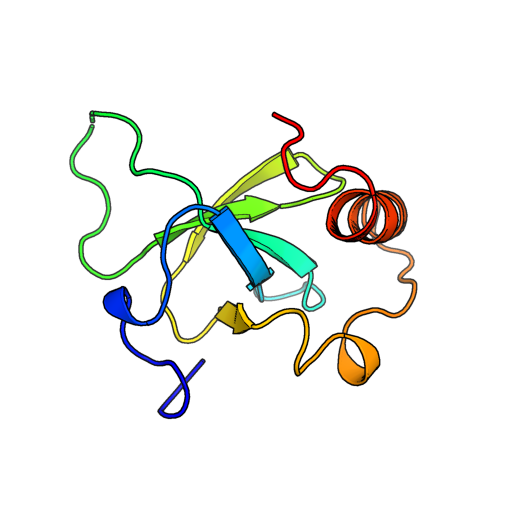4.195 1.00 34.28 79 GLU A O 1
ATOM 655 N N . GLY A 1 98 ? 4.077 -2.721 44.425 1.00 33.17 80 GLY A N 1
ATOM 656 C CA . GLY A 1 98 ? 3.973 -1.598 45.358 1.00 30.99 80 GLY A CA 1
ATOM 657 C C . GLY A 1 98 ? 3.301 -0.392 44.760 1.00 33.42 80 GLY A C 1
ATOM 658 O O . GLY A 1 98 ? 2.446 0.245 45.400 1.00 32.95 80 GLY A O 1
ATOM 659 N N . LEU A 1 99 ? 3.707 -0.039 43.538 1.00 33.81 81 LEU A N 1
ATOM 660 C CA . LEU A 1 99 ? 3.004 0.982 42.754 1.00 34.29 81 LEU A CA 1
ATOM 661 C C . LEU A 1 99 ? 1.505 0.665 42.588 1.00 34.96 81 LEU A C 1
ATOM 662 O O . LEU A 1 99 ? 0.684 1.557 42.635 1.00 38.59 81 LEU A O 1
ATOM 667 N N . TRP A 1 100 ? 1.145 -0.595 42.393 1.00 35.65 82 TRP A N 1
ATOM 668 C CA . TRP A 1 100 ? -0.274 -0.954 42.311 1.00 35.65 82 TRP A CA 1
ATOM 669 C C . TRP A 1 100 ? -0.975 -0.718 43.647 1.00 36.94 82 TRP A C 1
ATOM 670 O O . TRP A 1 100 ? -2.074 -0.152 43.707 1.00 37.80 82 TRP A O 1
ATOM 681 N N . GLU A 1 101 ? -0.339 -1.156 44.734 1.00 36.45 83 GLU A N 1
ATOM 682 C CA . GLU A 1 101 ? -0.934 -1.062 46.068 1.00 36.78 83 GLU A CA 1
ATOM 683 C C . GLU A 1 101 ? -1.189 0.357 46.497 1.00 35.96 83 GLU A C 1
ATOM 684 O O . GLU A 1 101 ? -2.283 0.697 47.006 1.00 38.14 83 GLU A O 1
ATOM 690 N N . ILE A 1 102 ? -0.204 1.190 46.304 1.00 31.32 84 ILE A N 1
ATOM 691 C CA . ILE A 1 102 ? -0.331 2.546 46.782 1.00 33.87 84 ILE A CA 1
ATOM 692 C C . ILE A 1 102 ? -1.509 3.265 46.110 1.00 36.98 84 ILE A C 1
ATOM 693 O O . ILE A 1 102 ? -2.118 4.116 46.746 1.00 38.54 84 ILE A O 1
ATOM 698 N N . ASP A 1 103 ? -1.841 2.922 44.862 1.00 41.09 85 ASP A N 1
ATOM 699 C CA . ASP A 1 103 ? -3.021 3.527 44.191 1.00 45.26 85 ASP A CA 1
ATOM 700 C C . ASP A 1 103 ? -4.312 2.761 44.353 1.00 46.14 85 ASP A C 1
ATOM 701 O O . ASP A 1 103 ? -5.394 3.340 44.281 1.00 49.86 85 ASP A O 1
ATOM 706 N N . ASN A 1 104 ? -4.222 1.454 44.521 1.00 45.38 86 ASN A N 1
ATOM 707 C CA . ASN A 1 104 ? -5.423 0.617 44.502 1.00 46.50 86 ASN A CA 1
ATOM 708 C C . ASN A 1 104 ? -5.717 -0.124 45.821 1.00 48.35 86 ASN A C 1
ATOM 709 O O . ASN A 1 104 ? -6.819 -0.585 46.001 1.00 49.96 86 ASN A O 1
ATOM 714 N N . ASN A 1 105 ? -4.731 -0.269 46.725 1.00 45.18 87 ASN A N 1
ATOM 715 C CA . ASN A 1 105 ? -4.964 -0.991 48.004 1.00 45.80 87 ASN A CA 1
ATOM 716 C C . ASN A 1 105 ? -4.094 -0.416 49.111 1.00 44.79 87 ASN A C 1
ATOM 717 O O . ASN A 1 105 ? -3.313 -1.121 49.747 1.00 45.12 87 ASN A O 1
ATOM 722 N N . PRO A 1 106 ? -4.221 0.891 49.321 1.00 44.64 88 PRO A N 1
ATOM 723 C CA . PRO A 1 106 ? -3.306 1.607 50.184 1.00 44.43 88 PRO A CA 1
ATOM 724 C C . PRO A 1 106 ? -3.401 1.237 51.685 1.00 48.48 88 PRO A C 1
ATOM 725 O O . PRO A 1 106 ? -2.502 1.627 52.458 1.00 47.10 88 PRO A O 1
ATOM 729 N N . LYS A 1 107 ? -4.409 0.442 52.057 1.00 50.30 89 LYS A N 1
ATOM 730 C CA . LYS A 1 107 ? -4.633 0.025 53.447 1.00 56.26 89 LYS A CA 1
ATOM 731 C C . LYS A 1 107 ? -4.311 -1.444 53.662 1.00 57.68 89 LYS A C 1
ATOM 732 O O . LYS A 1 107 ? -4.635 -1.985 54.705 1.00 61.51 89 LYS A O 1
ATOM 737 N N . VAL A 1 108 ? -3.675 -2.089 52.681 1.00 55.61 90 VAL A N 1
ATOM 738 C CA . VAL A 1 108 ? -3.223 -3.471 52.843 1.00 58.90 90 VAL A CA 1
ATOM 739 C C . VAL A 1 108 ? -2.303 -3.608 54.082 1.00 65.63 90 VAL A C 1
ATOM 740 O O . VAL A 1 108 ? -1.505 -2.716 54.362 1.00 55.60 90 VAL A O 1
ATOM 744 N N . LYS A 1 109 ? -2.436 -4.714 54.823 1.00 77.04 91 LYS A N 1
ATOM 745 C CA . LYS A 1 109 ? -1.606 -4.971 56.024 1.00 79.17 91 LYS A CA 1
ATOM 746 C C . LYS A 1 109 ? -1.031 -6.368 55.913 1.00 79.58 91 LYS A C 1
ATOM 747 O O . LYS A 1 109 ? -0.214 -6.612 55.054 1.00 76.59 91 LYS A O 1
#

Organism: Homo sapiens (NCBI:txid9606)

Sequence (95 aa):
NLYFQGMTRDFKPGDLIFAKMKGYPHWPARVDEVPDVKPPTNKLPIFFFGTHETAFLGPKDIFPYSENKEKYGKPNKRKGFNEGLWEIDNNPKVK

Radius of gyration: 12.4 Å; Cα contacts (8 Å, |Δi|>4): 175; chains: 1; bounding box: 26×29×36 Å

B-factor: mean 47.57, std 13.62, range [27.01, 107.07]

Solvent-accessible surface area: 6013 Å² total; per-residue (Å²): 28,105,201,174,50,34,91,39,194,48,14,126,79,48,43,56,0,0,1,59,82,128,59,110,32,37,15,0,0,9,2,39,110,74,112,71,125,98,66,53,123,106,99,20,22,2,13,20,0,11,54,71,117,97,30,75,12,11,16,124,28,0,34,24,20,87,135,27,70,145,143,40,25,69,109,47,134,92,118,27,2,77,99,0,30,145,8,2,87,87,60,47,149,32,172

InterPro domains:
  IPR000313 PWWP domain [PF00855] (8-87)
  IPR000313 PWWP domain [PS50812] (7-64)
  IPR000313 PWWP domain [SM00293] (5-62)
  IPR021567 Lens epithelium-derived growth factor, integrase-binding domain [PF11467] (349-449)
  IPR035441 TFIIS/LEDGF domain superfamily [G3DSA:1.20.930.10] (348-441)
  IPR036218 HIV integrase-binding domain superfamily [SSF140576] (347-426)